Protein AF-A0A2I1RGB0-F1 (afdb_monomer_lite)

Secondary structure (DSSP, 8-state):
----------SSHHHHHHHHHHHHT-HHHHTTSPTT--HHHHHHHHHHHTTSHHHHHHHHHHHHHTT----

Structure (mmCIF, N/CA/C/O backbone):
data_AF-A0A2I1RGB0-F1
#
_entry.id   AF-A0A2I1RGB0-F1
#
loop_
_atom_site.group_PDB
_atom_site.id
_atom_site.type_symbol
_atom_site.label_atom_id
_atom_site.label_alt_id
_atom_site.label_comp_id
_atom_site.label_asym_id
_atom_site.label_entity_id
_atom_site.label_seq_id
_atom_site.pdbx_PDB_ins_code
_atom_site.Cartn_x
_atom_site.Cartn_y
_atom_site.Cartn_z
_atom_site.occupancy
_atom_site.B_iso_or_equiv
_atom_site.auth_seq_id
_atom_site.auth_comp_id
_atom_site.auth_asym_id
_atom_site.auth_atom_id
_atom_site.pdbx_PDB_model_num
ATOM 1 N N . MET A 1 1 ? 11.865 -24.338 -21.459 1.00 34.72 1 MET A N 1
ATOM 2 C CA . MET A 1 1 ? 11.994 -22.864 -21.488 1.00 34.72 1 MET A CA 1
ATOM 3 C C . MET A 1 1 ? 11.549 -22.331 -20.136 1.00 34.72 1 MET A C 1
ATOM 5 O O . MET A 1 1 ? 10.405 -22.554 -19.767 1.00 34.72 1 MET A O 1
ATOM 9 N N . LYS A 1 2 ? 12.446 -21.720 -19.353 1.00 37.22 2 LYS A N 1
ATOM 10 C CA . LYS A 1 2 ? 12.050 -21.014 -18.127 1.00 37.22 2 LYS A CA 1
ATOM 11 C C . LYS A 1 2 ? 11.517 -19.656 -18.575 1.00 37.22 2 LYS A C 1
ATOM 13 O O . LYS A 1 2 ? 12.290 -18.822 -19.029 1.00 37.22 2 LYS A O 1
ATOM 18 N N . VAL A 1 3 ? 10.200 -19.483 -18.556 1.00 45.19 3 VAL A N 1
ATOM 19 C CA . VAL A 1 3 ? 9.575 -18.169 -18.726 1.00 45.19 3 VAL A CA 1
ATOM 20 C C . VAL A 1 3 ? 10.078 -17.290 -17.587 1.00 45.19 3 VAL A C 1
ATOM 22 O O . VAL A 1 3 ? 9.750 -17.518 -16.427 1.00 45.19 3 VAL A O 1
ATOM 25 N N . TYR A 1 4 ? 10.957 -16.344 -17.904 1.00 44.59 4 TYR A N 1
ATOM 26 C CA . TYR A 1 4 ? 11.421 -15.353 -16.945 1.00 44.59 4 TYR A CA 1
ATOM 27 C C . TYR A 1 4 ? 10.248 -14.414 -16.667 1.00 44.59 4 TYR A C 1
ATOM 29 O O . TYR A 1 4 ? 9.988 -13.481 -17.426 1.00 44.59 4 TYR A O 1
ATOM 37 N N . THR A 1 5 ? 9.501 -14.686 -15.598 1.00 48.78 5 THR A N 1
ATOM 38 C CA . THR A 1 5 ? 8.580 -13.718 -15.011 1.00 48.78 5 THR A CA 1
ATOM 39 C C . THR A 1 5 ? 9.401 -12.486 -14.654 1.00 48.78 5 THR A C 1
ATOM 41 O O . THR A 1 5 ? 10.300 -12.531 -13.814 1.00 48.78 5 THR A O 1
ATOM 44 N N . LYS A 1 6 ? 9.145 -11.388 -15.367 1.00 47.31 6 LYS A N 1
ATOM 45 C CA . LYS A 1 6 ? 9.758 -10.083 -15.128 1.00 47.31 6 LYS A CA 1
ATOM 46 C C . LYS A 1 6 ? 9.394 -9.666 -13.698 1.00 47.31 6 LYS A C 1
ATOM 48 O O . LYS A 1 6 ? 8.291 -9.183 -13.463 1.00 47.31 6 LYS A O 1
ATOM 53 N N . LYS A 1 7 ? 10.281 -9.943 -12.735 1.00 52.69 7 LYS A N 1
ATOM 54 C CA . LYS A 1 7 ? 10.107 -9.600 -11.318 1.00 52.69 7 LYS A CA 1
ATOM 55 C C . LYS A 1 7 ? 9.873 -8.095 -11.218 1.00 52.69 7 LYS A C 1
ATOM 57 O O . LYS A 1 7 ? 10.810 -7.311 -11.344 1.00 52.69 7 LYS A O 1
ATOM 62 N N . PHE A 1 8 ? 8.639 -7.689 -10.937 1.00 54.31 8 PHE A N 1
ATOM 63 C CA . PHE A 1 8 ? 8.338 -6.378 -10.367 1.00 54.31 8 PHE A CA 1
ATOM 64 C C . PHE A 1 8 ? 8.777 -6.381 -8.898 1.00 54.31 8 PHE A C 1
ATOM 66 O O . PHE A 1 8 ? 7.974 -6.209 -7.987 1.00 54.31 8 PHE A O 1
ATOM 73 N N . ALA A 1 9 ? 10.056 -6.648 -8.637 1.00 55.91 9 ALA A N 1
ATOM 74 C CA . ALA A 1 9 ? 10.581 -6.535 -7.292 1.00 55.91 9 ALA A CA 1
ATOM 75 C C . ALA A 1 9 ? 10.620 -5.040 -6.971 1.00 55.91 9 ALA A C 1
ATOM 77 O O . ALA A 1 9 ? 11.459 -4.318 -7.499 1.00 55.91 9 ALA A O 1
ATOM 78 N N . ILE A 1 10 ? 9.692 -4.557 -6.141 1.00 56.75 10 ILE A N 1
ATOM 79 C CA . ILE A 1 10 ? 9.936 -3.315 -5.410 1.00 56.75 10 ILE A CA 1
ATOM 80 C C . ILE A 1 10 ? 11.193 -3.600 -4.588 1.00 56.75 10 ILE A C 1
ATOM 82 O O . ILE A 1 10 ? 11.172 -4.440 -3.690 1.00 56.75 10 ILE A O 1
ATOM 86 N N . SER A 1 11 ? 12.306 -2.992 -4.991 1.00 61.72 11 SER A N 1
ATOM 87 C CA . SER A 1 11 ? 13.655 -3.520 -4.772 1.00 61.72 11 SER A CA 1
ATOM 88 C C . SER A 1 11 ? 14.108 -3.535 -3.308 1.00 61.72 11 SER A C 1
ATOM 90 O O . SER A 1 11 ? 15.159 -4.095 -3.016 1.00 61.72 11 SER A O 1
ATOM 92 N N . THR A 1 12 ? 13.337 -2.953 -2.380 1.00 70.38 12 THR A N 1
ATOM 93 C CA . THR A 1 12 ? 13.597 -2.979 -0.930 1.00 70.38 12 THR A CA 1
ATO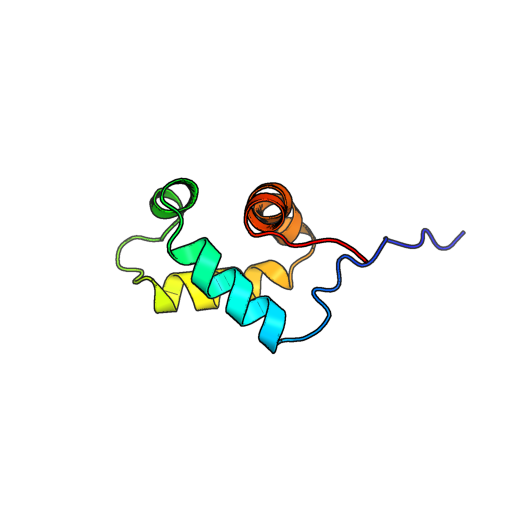M 94 C C . THR A 1 12 ? 12.308 -2.821 -0.114 1.00 70.38 12 THR A C 1
ATOM 96 O O . THR A 1 12 ? 11.393 -2.099 -0.521 1.00 70.38 12 THR A O 1
ATOM 99 N N . ASP A 1 13 ? 12.262 -3.415 1.085 1.00 75.06 13 ASP A N 1
ATOM 100 C CA . ASP A 1 13 ? 11.156 -3.252 2.049 1.00 75.06 13 ASP A CA 1
ATOM 101 C C . ASP A 1 13 ? 10.822 -1.774 2.304 1.00 75.06 13 ASP A C 1
ATOM 103 O O . ASP A 1 13 ? 9.661 -1.373 2.329 1.00 75.06 13 ASP A O 1
ATOM 107 N N . LYS A 1 14 ? 11.852 -0.922 2.367 1.00 82.25 14 LYS A N 1
ATOM 108 C CA . LYS A 1 14 ? 11.710 0.525 2.566 1.00 82.25 14 LYS A CA 1
ATOM 109 C C . LYS A 1 14 ? 10.925 1.212 1.443 1.00 82.25 14 LYS A C 1
ATOM 111 O O . LYS A 1 14 ? 10.091 2.080 1.712 1.00 82.25 14 LYS A O 1
ATOM 116 N N . GLN A 1 15 ? 11.171 0.843 0.185 1.00 85.12 15 GLN A N 1
ATOM 117 C CA . GLN A 1 15 ? 10.399 1.369 -0.942 1.00 85.12 15 GLN A CA 1
ATOM 118 C C . GLN A 1 15 ? 8.953 0.877 -0.888 1.00 85.12 15 GLN A C 1
ATOM 120 O O . GLN A 1 15 ? 8.039 1.677 -1.088 1.00 85.12 15 GLN A O 1
ATOM 125 N N . ARG A 1 16 ? 8.734 -0.402 -0.560 1.00 89.62 16 ARG A N 1
ATOM 126 C CA . ARG A 1 16 ? 7.391 -0.988 -0.468 1.00 89.62 16 ARG A CA 1
ATOM 127 C C . ARG A 1 16 ? 6.553 -0.299 0.606 1.00 89.62 16 ARG A C 1
ATOM 129 O O . ARG A 1 16 ? 5.460 0.159 0.288 1.00 89.62 16 ARG A O 1
ATOM 136 N N . GLY A 1 17 ? 7.100 -0.108 1.806 1.00 92.38 17 GLY A N 1
ATOM 137 C CA . GLY A 1 17 ? 6.440 0.641 2.879 1.00 92.38 17 GLY A CA 1
ATOM 138 C C . GLY A 1 17 ? 6.157 2.101 2.501 1.00 92.38 17 GLY A C 1
ATOM 139 O O . GLY A 1 17 ? 5.071 2.615 2.761 1.00 92.38 17 GLY A O 1
ATOM 140 N N . THR A 1 18 ? 7.086 2.761 1.795 1.00 93.38 18 THR A N 1
ATOM 141 C CA . THR A 1 18 ? 6.889 4.145 1.317 1.00 93.38 18 THR A CA 1
ATOM 142 C C . THR A 1 18 ? 5.724 4.242 0.333 1.00 93.38 18 THR A C 1
ATOM 144 O O . THR A 1 18 ? 4.881 5.132 0.451 1.00 93.38 18 THR A O 1
ATOM 147 N N . PHE A 1 19 ? 5.658 3.338 -0.647 1.00 93.75 19 PHE A N 1
ATOM 148 C CA . PHE A 1 19 ? 4.548 3.314 -1.595 1.00 93.75 19 PHE A CA 1
ATOM 149 C C . PHE A 1 19 ? 3.244 2.912 -0.919 1.00 93.75 19 PHE A C 1
ATOM 151 O O . PHE A 1 19 ? 2.228 3.541 -1.184 1.00 93.75 19 PHE A O 1
ATOM 158 N N . ALA A 1 20 ? 3.264 1.940 -0.012 1.00 95.44 20 ALA A N 1
ATOM 159 C CA . ALA A 1 20 ? 2.077 1.509 0.711 1.00 95.44 20 ALA A CA 1
ATOM 160 C C . ALA A 1 20 ? 1.462 2.635 1.560 1.00 95.44 20 ALA A C 1
ATOM 162 O O . ALA A 1 20 ? 0.250 2.835 1.520 1.00 95.44 20 ALA A O 1
ATOM 163 N N . ALA A 1 21 ? 2.293 3.432 2.240 1.00 96.25 21 ALA A N 1
ATOM 164 C CA . ALA A 1 21 ? 1.846 4.613 2.978 1.00 96.25 21 ALA A CA 1
ATOM 165 C C . ALA A 1 21 ? 1.228 5.687 2.067 1.00 96.25 21 ALA A C 1
ATOM 167 O O . ALA A 1 21 ? 0.224 6.298 2.418 1.00 96.25 21 ALA A O 1
ATOM 168 N N . LYS A 1 22 ? 1.799 5.907 0.876 1.00 96.06 22 LYS A N 1
ATOM 169 C CA . LYS A 1 22 ? 1.229 6.842 -0.108 1.00 96.06 22 LYS A CA 1
ATOM 170 C C . LYS A 1 22 ? -0.085 6.321 -0.694 1.00 96.06 22 LYS A C 1
ATOM 172 O O . LYS A 1 22 ? -1.035 7.083 -0.823 1.00 96.06 22 LYS A O 1
ATOM 177 N N . LEU A 1 23 ? -0.142 5.032 -1.032 1.00 96.38 23 LEU A N 1
ATOM 178 C CA . LEU A 1 23 ? -1.324 4.370 -1.585 1.00 96.38 23 LEU A CA 1
ATOM 179 C C . LEU A 1 23 ? -2.493 4.392 -0.594 1.00 96.38 23 LEU A C 1
ATOM 181 O O . LEU A 1 23 ? -3.620 4.653 -1.009 1.00 96.38 23 LEU A O 1
ATOM 185 N N . SER A 1 24 ? -2.240 4.188 0.705 1.00 97.25 24 SER A N 1
ATOM 186 C CA . SER A 1 24 ? -3.310 4.185 1.710 1.00 97.25 24 SER A CA 1
ATOM 187 C C . SER A 1 24 ? -4.020 5.533 1.845 1.00 97.25 24 SER A C 1
ATOM 189 O O . SER A 1 24 ? -5.184 5.577 2.228 1.00 97.25 24 SER A O 1
ATOM 191 N N . GLN A 1 25 ? -3.346 6.625 1.480 1.00 96.44 25 GLN A N 1
ATOM 192 C CA . GLN A 1 25 ? -3.874 7.989 1.536 1.00 96.44 25 GLN A CA 1
ATOM 193 C C . GLN A 1 25 ? -4.479 8.468 0.206 1.00 96.44 25 GLN A C 1
ATOM 195 O O . GLN A 1 25 ? -4.960 9.597 0.121 1.00 96.44 25 GLN A O 1
ATOM 200 N N . MET A 1 26 ? -4.468 7.650 -0.852 1.00 95.88 26 MET A N 1
ATOM 201 C CA . MET A 1 26 ? -5.067 8.040 -2.129 1.00 95.88 26 MET A CA 1
ATOM 202 C C . MET A 1 26 ? -6.594 8.005 -2.050 1.00 95.88 26 MET A C 1
ATOM 204 O O . MET A 1 26 ? -7.183 6.967 -1.751 1.00 95.88 26 MET A O 1
ATOM 208 N N . ASN A 1 27 ? -7.248 9.100 -2.449 1.00 94.06 27 ASN A N 1
ATOM 209 C CA . ASN A 1 27 ? -8.713 9.167 -2.551 1.00 94.06 27 ASN A CA 1
ATOM 210 C C . ASN A 1 27 ? -9.298 8.052 -3.437 1.00 94.06 27 ASN A C 1
ATOM 212 O O . ASN A 1 27 ? -10.381 7.551 -3.164 1.00 94.06 27 ASN A O 1
ATOM 216 N N . GLU A 1 28 ? -8.571 7.623 -4.473 1.00 95.12 28 GLU A N 1
ATOM 217 C CA . GLU A 1 28 ? -8.980 6.525 -5.363 1.00 95.12 28 GLU A CA 1
ATOM 218 C C . GLU A 1 28 ? -9.004 5.153 -4.662 1.00 95.12 28 GLU A C 1
ATOM 220 O O . GLU A 1 28 ? -9.699 4.238 -5.105 1.00 95.12 28 GLU A O 1
ATOM 225 N N . LEU A 1 29 ? -8.242 5.003 -3.575 1.00 95.12 29 LEU A N 1
ATOM 226 C CA . LEU A 1 29 ? -8.080 3.758 -2.826 1.00 95.12 29 LEU A CA 1
ATOM 227 C C . LEU A 1 29 ? -8.773 3.780 -1.462 1.00 95.12 29 LEU A C 1
ATOM 229 O O . LEU A 1 29 ? -8.904 2.722 -0.853 1.00 95.12 29 LEU A O 1
ATOM 233 N N . SER A 1 30 ? -9.280 4.926 -1.003 1.00 90.12 30 SER A N 1
ATOM 234 C CA . SER A 1 30 ? -9.972 5.047 0.289 1.00 90.12 30 SER A CA 1
ATOM 235 C C . SER A 1 30 ? -11.167 4.090 0.404 1.00 90.12 30 SER A C 1
ATOM 237 O O . SER A 1 30 ? -11.352 3.454 1.435 1.00 90.12 30 SER A O 1
ATOM 239 N N . SER A 1 31 ? -11.911 3.878 -0.689 1.00 92.44 31 SER A N 1
ATOM 240 C CA . SER A 1 31 ? -13.016 2.902 -0.760 1.00 92.44 31 SER A CA 1
ATOM 241 C C . SER A 1 31 ? -12.580 1.433 -0.647 1.00 92.44 31 SER A C 1
ATOM 243 O O . SER A 1 31 ? -13.421 0.548 -0.494 1.00 92.44 31 SER A O 1
ATOM 245 N N . LYS A 1 32 ? -11.277 1.148 -0.764 1.00 93.56 32 LYS A N 1
ATOM 246 C CA . LYS A 1 32 ? -10.690 -0.191 -0.612 1.00 93.56 32 LYS A CA 1
ATOM 247 C C . LYS A 1 32 ? -10.189 -0.452 0.807 1.00 93.56 32 LYS A C 1
ATOM 249 O O . LYS A 1 32 ? -9.757 -1.578 1.076 1.00 93.56 32 LYS A O 1
ATOM 254 N N . ALA A 1 33 ? -10.229 0.544 1.693 1.00 93.50 33 ALA A N 1
ATOM 255 C CA . ALA A 1 33 ? -9.992 0.343 3.114 1.00 93.50 33 ALA A CA 1
ATOM 256 C C . ALA A 1 33 ? -11.133 -0.490 3.715 1.00 93.50 33 ALA A C 1
ATOM 258 O O . ALA A 1 33 ? -12.299 -0.349 3.337 1.00 93.50 33 ALA A O 1
ATOM 259 N N . LYS A 1 34 ? -10.800 -1.393 4.637 1.00 94.25 34 LYS A N 1
ATOM 260 C CA . LYS A 1 34 ? -11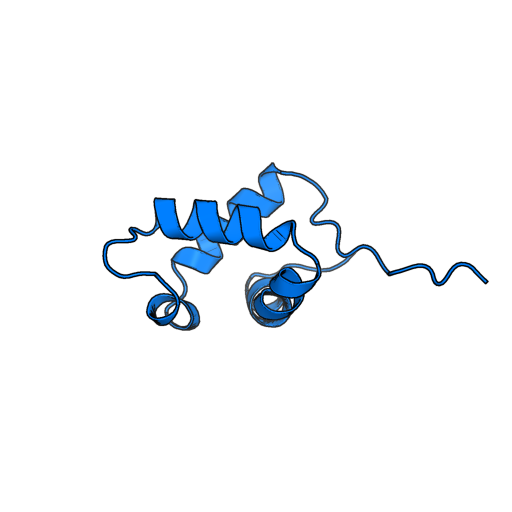.817 -2.162 5.364 1.00 94.25 34 LYS A CA 1
ATOM 261 C C . LYS A 1 34 ? -12.503 -1.275 6.404 1.00 94.25 34 LYS A C 1
ATOM 263 O O . LYS A 1 34 ? -11.936 -0.293 6.874 1.00 94.25 34 LYS A O 1
ATOM 268 N N . GLN A 1 35 ? -13.721 -1.637 6.800 1.00 92.81 35 GLN A N 1
ATOM 269 C CA . GLN A 1 35 ? -14.406 -0.934 7.885 1.00 92.81 35 GLN A CA 1
ATOM 270 C C . GLN A 1 35 ? -13.551 -0.970 9.161 1.00 92.81 35 GLN A C 1
ATOM 272 O O . GLN A 1 35 ? -13.128 -2.040 9.594 1.00 92.81 35 GLN A O 1
ATOM 277 N N . GLY A 1 36 ? -13.306 0.204 9.748 1.00 91.19 36 GLY A N 1
ATOM 278 C CA . GLY A 1 36 ? -12.467 0.358 10.940 1.00 91.19 36 GLY A CA 1
ATOM 279 C C . GLY A 1 36 ? -10.957 0.318 10.681 1.00 91.19 36 GLY A C 1
ATOM 280 O O . GLY A 1 36 ? -10.200 0.383 11.641 1.00 91.19 36 GLY A O 1
ATOM 281 N N . GLU A 1 37 ? -10.517 0.220 9.423 1.00 93.31 37 GLU A N 1
ATOM 282 C CA . GLU A 1 37 ? -9.102 0.269 9.050 1.00 93.31 37 GLU A CA 1
ATOM 283 C C . GLU A 1 37 ? -8.636 1.729 8.953 1.00 93.31 37 GLU A C 1
ATOM 285 O O . GLU A 1 37 ? -9.142 2.500 8.135 1.00 93.31 37 GLU A O 1
ATOM 290 N N . ASP A 1 38 ? -7.672 2.119 9.787 1.00 95.81 38 ASP A N 1
ATOM 291 C CA . ASP A 1 38 ? -7.017 3.422 9.664 1.00 95.81 38 ASP A CA 1
ATOM 292 C C . ASP A 1 38 ? -5.954 3.430 8.544 1.00 95.81 38 ASP A C 1
ATOM 294 O O . ASP A 1 38 ? -5.596 2.401 7.965 1.00 95.81 38 ASP A O 1
ATOM 298 N N . TYR A 1 39 ? -5.398 4.605 8.233 1.00 95.62 39 TYR A N 1
ATOM 299 C CA . TYR A 1 39 ? -4.393 4.744 7.173 1.00 95.62 39 TYR A CA 1
ATOM 300 C C . TYR A 1 39 ? -3.116 3.923 7.396 1.00 95.62 39 TYR A C 1
ATOM 302 O O . TYR A 1 39 ? -2.477 3.528 6.417 1.00 95.62 39 TYR A O 1
ATOM 310 N N . LYS A 1 40 ? -2.717 3.682 8.652 1.00 96.12 40 LYS A N 1
ATOM 311 C CA . LYS A 1 40 ? -1.520 2.893 8.980 1.00 96.12 40 LYS A CA 1
ATOM 312 C C . LYS A 1 40 ? -1.800 1.407 8.793 1.00 96.12 40 LYS A C 1
ATOM 314 O O . LYS A 1 40 ? -0.976 0.708 8.210 1.00 96.12 40 LYS A O 1
ATOM 319 N N . GLN A 1 41 ? -2.963 0.938 9.236 1.00 97.56 41 GLN A N 1
ATOM 320 C CA . GLN A 1 41 ? -3.413 -0.438 9.043 1.00 97.56 41 GLN A CA 1
ATOM 321 C C . GLN A 1 41 ? -3.613 -0.743 7.555 1.00 97.56 41 GLN A C 1
ATOM 323 O O . GLN A 1 41 ? -3.127 -1.764 7.066 1.00 97.56 41 GLN A O 1
ATOM 328 N N . PHE A 1 42 ? -4.220 0.186 6.811 1.00 97.50 42 PHE A N 1
ATOM 329 C CA . PHE A 1 42 ? -4.387 0.053 5.369 1.00 97.50 42 PHE A CA 1
ATOM 330 C C . PHE A 1 42 ? -3.032 0.027 4.649 1.00 97.50 42 PHE A C 1
ATOM 332 O O . PHE A 1 42 ? -2.812 -0.824 3.789 1.00 97.50 42 PHE A O 1
ATOM 339 N N . ALA A 1 43 ? -2.081 0.881 5.048 1.00 96.94 43 ALA A N 1
ATOM 340 C CA . ALA A 1 43 ? -0.719 0.850 4.515 1.00 96.94 43 ALA A CA 1
ATOM 341 C C . ALA A 1 43 ? -0.021 -0.490 4.792 1.00 96.94 43 ALA A C 1
ATOM 343 O O . ALA A 1 43 ? 0.514 -1.092 3.868 1.00 96.94 43 ALA A O 1
ATOM 344 N N . ALA A 1 44 ? -0.069 -1.004 6.024 1.00 95.94 44 ALA A N 1
ATOM 345 C CA . ALA A 1 44 ? 0.541 -2.293 6.363 1.00 95.94 44 ALA A CA 1
ATOM 34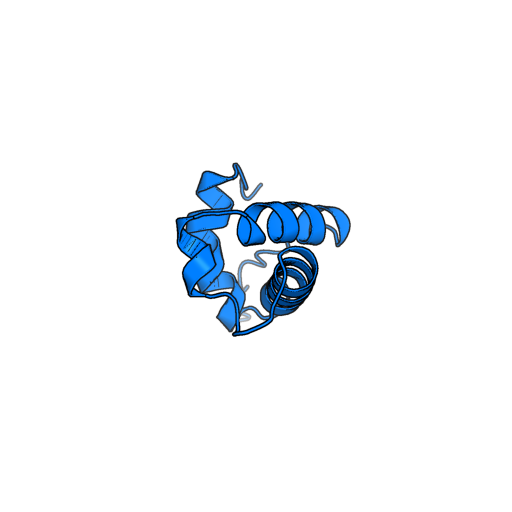6 C C . ALA A 1 44 ? -0.050 -3.447 5.532 1.00 95.94 44 ALA A C 1
ATOM 348 O O . ALA A 1 44 ? 0.675 -4.328 5.064 1.00 95.94 44 ALA A O 1
ATOM 349 N N . ARG A 1 45 ? -1.365 -3.419 5.282 1.00 96.56 45 ARG A N 1
ATOM 350 C CA . ARG A 1 45 ? -2.016 -4.392 4.402 1.00 96.56 45 ARG A CA 1
ATOM 351 C C . ARG A 1 45 ? -1.563 -4.249 2.953 1.00 96.56 45 ARG A C 1
ATOM 353 O O . ARG A 1 45 ? -1.207 -5.257 2.351 1.00 96.56 45 ARG A O 1
ATOM 360 N N . ILE A 1 46 ? -1.551 -3.036 2.398 1.00 95.62 46 ILE A N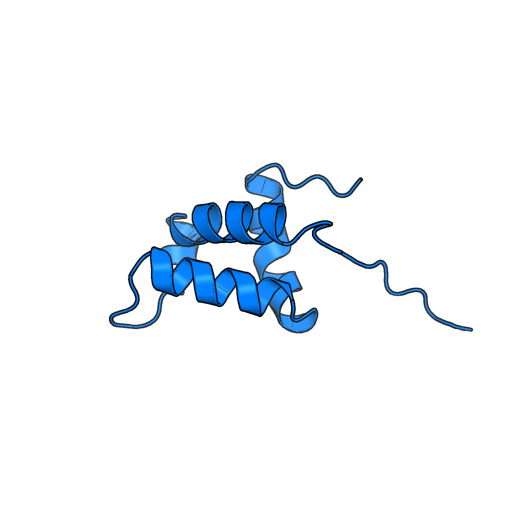 1
ATOM 361 C CA . ILE A 1 46 ? -1.052 -2.794 1.035 1.00 95.62 46 ILE A CA 1
ATOM 362 C C . ILE A 1 46 ? 0.393 -3.286 0.917 1.00 95.62 46 ILE A C 1
ATOM 364 O O . ILE A 1 46 ? 0.732 -3.948 -0.057 1.00 95.62 46 ILE A O 1
ATOM 368 N N . GLU A 1 47 ? 1.238 -3.026 1.915 1.00 94.00 47 GLU A N 1
ATOM 369 C CA . GLU A 1 47 ? 2.624 -3.489 1.927 1.00 94.00 47 GLU A CA 1
ATOM 370 C C . GLU A 1 47 ? 2.720 -5.019 1.823 1.00 94.00 47 GLU A C 1
ATOM 372 O O . GLU A 1 47 ? 3.515 -5.526 1.030 1.00 94.00 47 GLU A O 1
ATOM 377 N N . ALA A 1 48 ? 1.885 -5.750 2.565 1.00 93.25 48 ALA A N 1
ATOM 378 C CA . ALA A 1 48 ? 1.802 -7.205 2.468 1.00 93.25 48 ALA A CA 1
ATOM 379 C C . ALA A 1 48 ? 1.233 -7.671 1.113 1.00 93.25 48 ALA A C 1
ATOM 381 O O . ALA A 1 48 ? 1.699 -8.657 0.549 1.00 93.25 48 ALA A O 1
ATOM 382 N N . GLU A 1 49 ? 0.248 -6.967 0.555 1.00 93.44 49 GLU A N 1
ATOM 383 C CA . GLU A 1 49 ? -0.338 -7.293 -0.751 1.00 93.44 49 GLU A CA 1
ATOM 384 C C . GLU A 1 49 ? 0.617 -7.013 -1.919 1.00 93.44 49 GLU A C 1
ATOM 386 O O . GLU A 1 49 ? 0.563 -7.707 -2.929 1.00 93.44 49 GLU A O 1
ATOM 391 N N . LEU A 1 50 ? 1.537 -6.057 -1.778 1.00 90.56 50 LEU A N 1
ATOM 392 C CA . LEU A 1 50 ? 2.587 -5.791 -2.763 1.00 90.56 50 LEU A CA 1
ATOM 393 C C . LEU A 1 50 ? 3.631 -6.921 -2.858 1.00 90.56 50 LEU A C 1
ATOM 395 O O . LEU A 1 50 ? 4.385 -6.944 -3.830 1.00 90.56 50 LEU A O 1
ATOM 399 N N . LEU A 1 51 ? 3.685 -7.841 -1.885 1.00 88.00 51 LEU A N 1
ATOM 400 C CA . LEU A 1 51 ? 4.494 -9.070 -1.949 1.00 88.00 51 LEU A CA 1
ATOM 401 C C . LEU A 1 51 ? 3.804 -10.201 -2.726 1.00 88.00 51 LEU A C 1
ATOM 403 O O . LEU A 1 51 ? 4.467 -11.138 -3.166 1.00 88.00 51 LEU A O 1
ATOM 407 N N . ASP A 1 52 ? 2.482 -10.132 -2.876 1.00 88.31 52 ASP A N 1
ATOM 408 C CA . ASP A 1 52 ? 1.692 -11.112 -3.613 1.00 88.31 52 ASP A CA 1
ATOM 409 C C . ASP A 1 52 ? 1.574 -10.661 -5.071 1.00 88.31 52 ASP A C 1
ATOM 411 O O . ASP A 1 52 ? 0.863 -9.706 -5.381 1.00 88.31 52 ASP A O 1
ATOM 415 N N . GLU A 1 53 ? 2.247 -11.368 -5.981 1.00 83.19 53 GLU A N 1
ATOM 416 C CA . GLU A 1 53 ? 2.278 -11.037 -7.412 1.00 83.19 53 GLU A CA 1
ATOM 417 C C . GLU A 1 53 ? 0.874 -10.865 -8.014 1.00 83.19 53 GLU A C 1
ATOM 419 O O . GLU A 1 53 ? 0.670 -10.011 -8.876 1.00 83.19 53 GLU A O 1
ATOM 424 N N . LYS A 1 54 ? -0.125 -11.623 -7.540 1.00 88.25 54 LYS A N 1
ATOM 425 C CA . LYS A 1 54 ? -1.498 -11.536 -8.059 1.00 88.25 54 LYS A CA 1
ATOM 426 C C . LYS A 1 54 ? -2.189 -10.247 -7.627 1.00 88.25 54 LYS A C 1
ATOM 428 O O . LYS A 1 54 ? -2.993 -9.700 -8.378 1.00 88.25 54 LYS A O 1
ATOM 433 N N . LYS A 1 55 ? -1.880 -9.760 -6.424 1.00 90.31 55 LYS A N 1
ATOM 434 C CA . LYS A 1 55 ? -2.457 -8.529 -5.868 1.00 90.31 55 LYS A CA 1
ATOM 435 C C . LYS A 1 55 ? -1.674 -7.298 -6.292 1.00 90.31 55 LYS A C 1
ATOM 437 O O . LYS A 1 55 ? -2.271 -6.257 -6.546 1.00 90.31 55 LYS A O 1
ATOM 442 N N . GLN A 1 56 ? -0.359 -7.420 -6.450 1.00 87.31 56 GLN A N 1
ATOM 443 C CA . GLN A 1 56 ? 0.506 -6.337 -6.900 1.00 87.31 56 GLN A CA 1
ATOM 444 C C . GLN A 1 56 ? 0.028 -5.734 -8.229 1.00 87.31 56 GLN A C 1
ATOM 446 O O . GLN A 1 56 ? 0.074 -4.514 -8.388 1.00 87.31 56 GLN A O 1
ATOM 451 N N . VAL A 1 57 ? -0.497 -6.553 -9.151 1.00 89.00 57 VAL A N 1
ATOM 452 C CA . VAL A 1 57 ? -1.030 -6.101 -10.452 1.00 89.00 57 VAL A CA 1
ATOM 453 C C . VAL A 1 57 ? -2.107 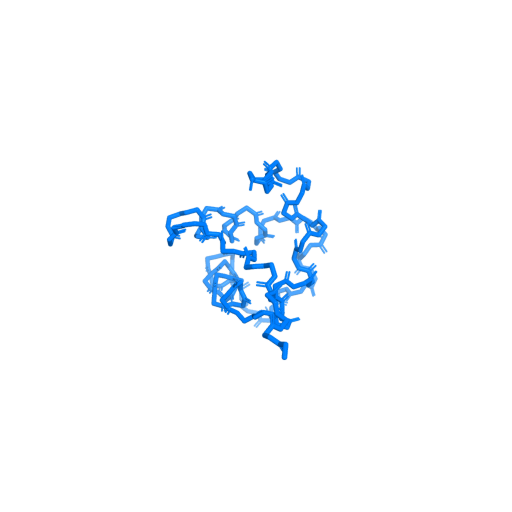-5.021 -10.301 1.00 89.00 57 VAL A C 1
ATOM 455 O O . VAL A 1 57 ? -2.122 -4.072 -11.085 1.00 89.00 57 VAL A O 1
ATOM 458 N N . PHE A 1 58 ? -2.949 -5.103 -9.266 1.00 93.38 58 PHE A N 1
ATOM 459 C CA . PHE A 1 58 ? -3.958 -4.081 -8.967 1.00 93.38 58 PHE A CA 1
ATOM 460 C C . PHE A 1 58 ? -3.325 -2.721 -8.630 1.00 93.38 58 PHE A C 1
ATOM 462 O O . PHE A 1 58 ? -3.850 -1.677 -9.012 1.00 93.38 58 PHE A O 1
ATOM 469 N N . TYR A 1 59 ? -2.173 -2.723 -7.958 1.00 92.69 59 TYR A N 1
ATOM 470 C CA . TYR A 1 59 ? -1.502 -1.510 -7.497 1.00 92.69 59 TYR A CA 1
ATOM 471 C C . TYR A 1 59 ? -0.631 -0.835 -8.564 1.00 92.69 59 TYR A C 1
ATOM 473 O O . TYR A 1 59 ? -0.349 0.355 -8.445 1.00 92.69 59 TYR A O 1
ATOM 481 N N . ILE A 1 60 ? -0.243 -1.543 -9.633 1.00 90.38 60 ILE A N 1
ATOM 482 C CA . ILE A 1 60 ? 0.614 -1.023 -10.717 1.00 90.38 60 ILE A CA 1
ATOM 483 C C . ILE A 1 60 ? 0.173 0.349 -11.266 1.00 90.38 60 ILE A C 1
ATOM 485 O O . ILE A 1 60 ? 1.031 1.234 -11.353 1.00 90.38 60 ILE A O 1
ATOM 489 N N . PRO A 1 61 ? -1.097 0.588 -11.658 1.00 92.81 61 PRO A N 1
ATOM 490 C CA . PRO A 1 61 ? -1.498 1.895 -12.184 1.00 92.81 61 PRO A CA 1
ATOM 491 C C . PRO A 1 61 ? -1.307 3.026 -11.164 1.00 92.81 61 PRO A C 1
ATOM 493 O O . PRO A 1 61 ? -0.863 4.111 -11.533 1.00 92.81 61 PRO A O 1
ATOM 496 N N . TYR A 1 62 ? -1.568 2.772 -9.882 1.00 94.69 62 TYR A N 1
ATOM 497 C CA . TYR A 1 62 ? -1.410 3.760 -8.812 1.00 94.69 62 TYR A CA 1
ATOM 498 C C . TYR A 1 62 ? 0.063 3.989 -8.458 1.00 94.69 62 TYR A C 1
ATOM 500 O O . TYR A 1 62 ? 0.493 5.126 -8.290 1.00 94.69 62 TYR A O 1
ATOM 508 N N . LEU A 1 63 ? 0.871 2.927 -8.442 1.00 91.38 63 LEU A N 1
ATOM 509 C CA . LEU A 1 63 ? 2.320 3.016 -8.270 1.00 91.38 63 LEU A CA 1
ATOM 510 C C . LEU A 1 63 ? 2.953 3.897 -9.355 1.00 91.38 63 LEU A C 1
ATOM 512 O O . LEU A 1 63 ? 3.760 4.770 -9.039 1.00 91.38 63 LEU A O 1
ATOM 516 N N . LYS A 1 64 ? 2.536 3.741 -10.620 1.00 90.56 64 LYS A N 1
ATOM 517 C CA . LYS A 1 64 ? 2.990 4.603 -11.724 1.00 90.56 64 LYS A CA 1
ATOM 518 C C . LYS A 1 64 ? 2.622 6.074 -11.504 1.00 90.56 64 LYS A C 1
ATOM 520 O O . LYS A 1 64 ? 3.470 6.934 -11.725 1.00 90.56 64 LYS A O 1
ATOM 525 N N . LYS A 1 65 ? 1.407 6.370 -11.016 1.00 91.75 65 LYS A N 1
ATOM 526 C CA . LYS A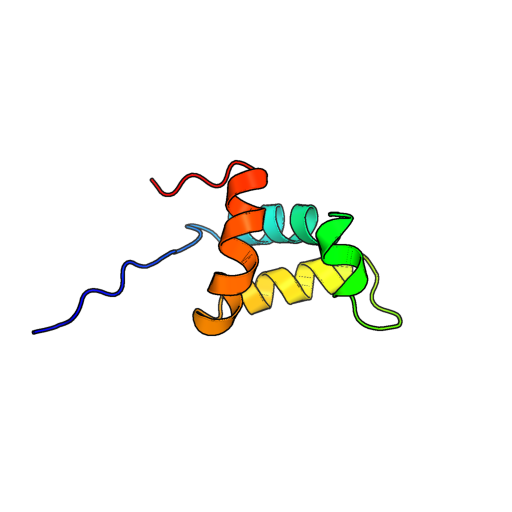 1 65 ? 0.998 7.744 -10.646 1.00 91.75 65 LYS A CA 1
ATOM 527 C C . LYS A 1 65 ? 1.882 8.338 -9.545 1.00 91.75 65 LYS A C 1
ATOM 529 O O . LYS A 1 65 ? 2.143 9.533 -9.552 1.00 91.75 65 LYS A O 1
ATOM 534 N N . LEU A 1 66 ? 2.369 7.503 -8.628 1.00 90.44 66 LEU A N 1
ATOM 535 C CA . LEU A 1 66 ? 3.276 7.896 -7.545 1.00 90.44 66 LEU A CA 1
ATOM 536 C C . LEU A 1 66 ? 4.752 7.992 -7.976 1.00 90.44 66 LEU A C 1
ATOM 538 O O . LEU A 1 66 ? 5.621 8.181 -7.122 1.00 90.44 66 LEU A O 1
ATOM 542 N N . GLY A 1 67 ? 5.047 7.853 -9.272 1.00 85.69 67 GLY A N 1
ATOM 543 C CA . GLY A 1 67 ? 6.404 7.929 -9.807 1.00 85.69 67 GLY A CA 1
ATOM 544 C C . GLY A 1 67 ? 7.213 6.643 -9.646 1.00 85.69 67 GLY A C 1
ATOM 545 O O . GLY A 1 67 ? 8.435 6.683 -9.759 1.00 85.69 67 GLY A O 1
ATOM 546 N N . PHE A 1 68 ? 6.573 5.494 -9.388 1.00 83.88 68 PHE A N 1
ATOM 547 C CA . PHE A 1 68 ? 7.261 4.207 -9.468 1.00 83.88 68 PHE A CA 1
ATOM 548 C C . PHE A 1 68 ? 7.672 3.944 -10.919 1.00 83.88 68 PHE A C 1
ATOM 550 O O . PHE A 1 68 ? 6.852 3.581 -11.767 1.00 83.88 68 PHE A O 1
ATOM 557 N N . GLN A 1 69 ? 8.955 4.142 -11.197 1.00 69.12 69 GLN A N 1
ATOM 558 C CA . GLN A 1 69 ? 9.572 3.784 -12.462 1.00 69.12 69 GLN A CA 1
ATOM 559 C C . GLN A 1 69 ? 10.240 2.422 -12.294 1.00 69.12 69 GLN A C 1
ATOM 561 O O . GLN A 1 69 ? 11.082 2.228 -11.421 1.00 69.12 69 GLN A O 1
ATOM 566 N N . HIS A 1 70 ? 9.827 1.465 -13.121 1.00 60.47 70 HIS A N 1
ATOM 567 C CA . HIS A 1 70 ? 10.544 0.208 -13.279 1.00 60.47 70 HIS A CA 1
ATOM 568 C C . HIS A 1 70 ? 11.857 0.529 -13.996 1.00 60.47 70 HIS A C 1
ATOM 570 O O . HIS A 1 70 ? 11.823 0.895 -15.171 1.00 60.47 70 HIS A O 1
ATOM 576 N N . SER A 1 71 ? 12.965 0.487 -13.255 1.00 48.53 71 SER A N 1
ATOM 577 C CA . SER A 1 71 ? 14.322 0.511 -13.809 1.00 48.53 71 SER A CA 1
ATOM 578 C C . SER A 1 71 ? 14.575 -0.733 -14.651 1.00 48.53 71 SER A C 1
ATOM 580 O O . SER A 1 71 ? 14.158 -1.826 -14.204 1.00 48.53 71 SER A O 1
#

Radius of gyration: 12.69 Å; chains: 1; bounding box: 29×32×32 Å

Sequence (71 aa):
MKVYTKKFAISTDKQRGTFAAKLSQMNELSSKAKQGEDYKQFAARIEAELLDEKKQVFYIPYLKKLGFQHS

pLDDT: mean 83.79, std 17.27, range [34.72, 97.56]

Organism: Faucicola osloensis (NCBI:txid34062)

Foldseek 3Di:
DPPPPPDPPPPDLVSLLVLLLVQLPDPVCVVVADVVQDSNNSSVVSSVLCVPPVSVVVCVVVCVVVVDDDD